Protein AF-C3ZVB3-F1 (afdb_monomer)

Organism: Branchiostoma floridae (NCBI:txid7739)

Foldseek 3Di:
DDDDAAEAEEEEEFAWPLCLVQVVCCVAPVDGDPDDDQDDAKDWDWDWDADPNGTHIYIYIRGRRDPVCPVVCVVSPPPHPYYHQTGHPVDPVRVVCSVVVVVD

Mean predicted aligned error: 5.75 Å

Nearest PDB structures (foldseek):
  6whe-assembly1_A  TM=9.505E-01  e=1.711E-11  Homo sapiens
  9ikq-assembly1_B  TM=9.478E-01  e=2.883E-11  Homo sapiens
  1z0j-assembly1_A  TM=9.689E-01  e=3.216E-10  Mus musculus
  1yvd-assembly1_A  TM=9.524E-01  e=2.823E-10  Mus musculus
  2y8e-assembly2_B  TM=9.323E-01  e=2.645E-10  Drosophila melanogaster

pLDDT: mean 85.28, std 11.67, range [47.22, 96.06]

InterPro domains:
  IPR001806 Small GTPase [PF00071] (9-104)
  IPR001806 Small GTPase [PS51421] (2-104)
  IPR005225 Small GTP-binding domain [TIGR00231] (7-90)
  IPR027417 P-loop containing nucleoside triphosphate hydrolase [G3DSA:3.40.50.300] (2-104)
  IPR027417 P-loop containing nucleoside triphosphate hydrolase [SSF52540] (5-103)
  IPR050227 Ras-related protein Rab [PTHR47977] (8-104)

Structure (mmCIF, N/CA/C/O backbone):
data_AF-C3ZVB3-F1
#
_entry.id   AF-C3ZVB3-F1
#
loop_
_atom_site.group_PDB
_atom_site.id
_atom_site.type_symbol
_atom_site.label_atom_id
_atom_site.label_alt_id
_atom_site.label_comp_id
_atom_site.label_asym_id
_atom_site.label_entity_id
_atom_site.label_seq_id
_atom_site.pdbx_PDB_ins_code
_atom_site.Cartn_x
_atom_site.Cartn_y
_atom_site.Cartn_z
_atom_site.occupancy
_atom_site.B_iso_or_equiv
_atom_site.auth_seq_id
_atom_site.auth_comp_id
_atom_site.auth_asym_id
_atom_site.auth_atom_id
_atom_site.pdbx_PDB_model_num
ATOM 1 N N . MET A 1 1 ? -19.032 9.215 25.962 1.00 47.22 1 MET A N 1
ATOM 2 C CA . MET A 1 1 ? -18.093 8.096 25.718 1.00 47.22 1 MET A CA 1
ATOM 3 C C . MET A 1 1 ? -17.582 8.217 24.293 1.00 47.22 1 MET A C 1
ATOM 5 O O . MET A 1 1 ? -18.402 8.420 23.409 1.00 47.22 1 MET A O 1
ATOM 9 N N . ALA A 1 2 ? -16.269 8.162 24.063 1.00 64.62 2 ALA A N 1
ATOM 10 C CA . ALA A 1 2 ? -15.737 8.126 22.701 1.00 64.62 2 ALA A CA 1
ATOM 11 C C . ALA A 1 2 ? -16.065 6.763 22.073 1.00 64.62 2 ALA A C 1
ATOM 13 O O . ALA A 1 2 ? -15.779 5.729 22.676 1.00 64.62 2 ALA A O 1
ATOM 14 N N . VAL A 1 3 ? -16.688 6.759 20.894 1.00 72.19 3 VAL A N 1
ATOM 15 C CA . VAL A 1 3 ? -16.945 5.526 20.139 1.00 72.19 3 VAL A CA 1
ATOM 16 C C . VAL A 1 3 ? -15.593 4.969 19.694 1.00 72.19 3 VAL A C 1
ATOM 18 O O . VAL A 1 3 ? -14.884 5.598 18.907 1.00 72.19 3 VAL A O 1
ATOM 21 N N . LYS A 1 4 ? -15.199 3.814 20.239 1.00 78.50 4 LYS A N 1
ATOM 22 C CA . LYS A 1 4 ? -13.967 3.127 19.844 1.00 78.50 4 LYS A CA 1
ATOM 23 C C . LYS A 1 4 ? -14.223 2.429 18.511 1.00 78.50 4 LYS A C 1
ATOM 25 O O . LYS A 1 4 ? -14.892 1.404 18.477 1.00 78.50 4 LYS A O 1
ATOM 30 N N . ARG A 1 5 ? -13.714 3.010 17.427 1.00 87.69 5 ARG A N 1
ATOM 31 C CA . ARG A 1 5 ? -13.766 2.411 16.088 1.00 87.69 5 ARG A CA 1
ATOM 32 C C . ARG A 1 5 ? -12.646 1.372 15.946 1.00 87.69 5 ARG A C 1
ATOM 34 O O . ARG A 1 5 ? -11.549 1.637 16.451 1.00 87.69 5 ARG A O 1
ATOM 41 N N . PRO A 1 6 ? -12.887 0.215 15.305 1.00 93.88 6 PRO A N 1
ATOM 42 C CA . PRO A 1 6 ? -11.817 -0.720 14.979 1.00 93.88 6 PRO A CA 1
ATOM 43 C C . PRO A 1 6 ? -10.808 -0.043 14.043 1.00 93.88 6 PRO A C 1
ATOM 45 O O . PRO A 1 6 ? -11.188 0.772 13.198 1.00 93.88 6 PRO A O 1
ATOM 48 N N . THR A 1 7 ? -9.528 -0.360 14.226 1.00 95.31 7 THR A N 1
ATOM 49 C CA . THR A 1 7 ? -8.423 0.200 13.443 1.00 95.31 7 THR A CA 1
ATOM 50 C C . THR A 1 7 ? -7.716 -0.927 12.716 1.00 95.31 7 THR A C 1
ATOM 52 O O . THR A 1 7 ? -7.350 -1.904 13.363 1.00 95.31 7 THR A O 1
ATOM 55 N N . PHE A 1 8 ? -7.493 -0.764 11.414 1.00 96.06 8 PHE A N 1
ATOM 56 C CA . PHE A 1 8 ? -6.743 -1.715 10.598 1.00 96.06 8 PHE A CA 1
ATOM 57 C C . PHE A 1 8 ? -5.576 -1.032 9.902 1.00 96.06 8 PHE A C 1
ATOM 59 O O . PHE A 1 8 ? -5.708 0.071 9.367 1.00 96.06 8 PHE A O 1
ATOM 66 N N . LYS A 1 9 ? -4.439 -1.718 9.881 1.00 94.62 9 LYS A N 1
ATOM 67 C CA . LYS A 1 9 ? -3.225 -1.324 9.184 1.00 94.62 9 LYS A CA 1
ATOM 68 C C . LYS A 1 9 ? -3.132 -2.017 7.828 1.00 94.62 9 LYS A C 1
ATOM 70 O O . LYS A 1 9 ? -2.988 -3.237 7.755 1.00 94.62 9 LYS A O 1
ATOM 75 N N . LEU A 1 10 ? -3.140 -1.213 6.769 1.00 94.06 10 LEU A N 1
ATOM 76 C CA . LEU A 1 10 ? -2.955 -1.623 5.383 1.00 94.06 10 LEU A CA 1
ATOM 77 C C . LEU A 1 10 ? -1.615 -1.112 4.851 1.00 94.06 10 LEU A C 1
ATOM 79 O O . LEU A 1 10 ? -1.326 0.081 4.924 1.00 94.06 10 LEU A O 1
ATOM 83 N N . VAL A 1 11 ? -0.818 -1.994 4.255 1.00 92.44 11 VAL A N 1
ATOM 84 C CA . VAL A 1 11 ? 0.433 -1.612 3.583 1.00 92.44 11 VAL A CA 1
ATOM 85 C C . VAL A 1 11 ? 0.315 -1.852 2.081 1.00 92.44 11 VAL A C 1
ATOM 87 O O . VAL A 1 11 ? -0.146 -2.910 1.654 1.00 92.44 11 VAL A O 1
ATOM 90 N N . LEU A 1 12 ? 0.730 -0.877 1.272 1.00 92.19 12 LEU A N 1
ATOM 91 C CA . LEU A 1 12 ? 0.769 -0.993 -0.186 1.00 92.19 12 LEU A CA 1
ATOM 92 C C . LEU A 1 12 ? 2.147 -1.486 -0.632 1.00 92.19 12 LEU A C 1
ATOM 94 O O . LEU A 1 12 ? 3.159 -0.884 -0.274 1.00 92.19 12 LEU A O 1
ATOM 98 N N . LEU A 1 13 ? 2.189 -2.545 -1.440 1.00 90.19 13 LEU A N 1
ATOM 99 C CA . LEU A 1 13 ? 3.411 -3.228 -1.882 1.00 90.19 13 LEU A CA 1
ATOM 100 C C . LEU A 1 13 ? 3.415 -3.438 -3.399 1.00 90.19 13 LEU A C 1
ATOM 102 O O . LEU A 1 13 ? 2.360 -3.534 -4.025 1.00 90.19 13 LEU A O 1
ATOM 106 N N . GLY A 1 14 ? 4.604 -3.506 -3.997 1.00 90.12 14 GLY A N 1
ATOM 107 C CA . GLY A 1 14 ? 4.794 -3.677 -5.441 1.00 90.12 14 GLY A CA 1
ATOM 108 C C . GLY A 1 14 ? 5.869 -2.753 -6.012 1.00 90.12 14 GLY A C 1
ATOM 109 O O . GLY A 1 14 ? 6.347 -1.838 -5.338 1.00 90.12 14 GLY A O 1
ATOM 110 N N . GLU A 1 15 ? 6.220 -2.956 -7.279 1.00 89.62 15 GLU A N 1
ATOM 111 C CA . GLU A 1 15 ? 7.309 -2.234 -7.955 1.00 89.62 15 GLU A CA 1
ATOM 112 C C . GLU A 1 15 ? 7.077 -0.715 -8.071 1.00 89.62 15 GLU A C 1
ATOM 114 O O . GLU A 1 15 ? 5.969 -0.198 -7.894 1.00 89.62 15 GLU A O 1
ATOM 119 N N . VAL A 1 16 ? 8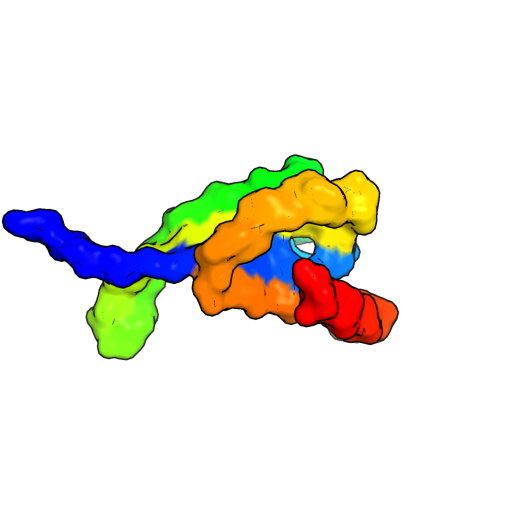.135 0.046 -8.355 1.00 88.44 16 VAL A N 1
ATOM 120 C CA . VAL A 1 16 ? 8.021 1.483 -8.667 1.0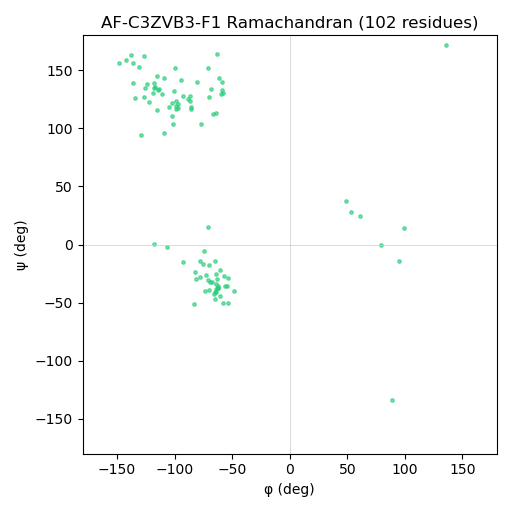0 88.44 16 VAL A CA 1
ATOM 121 C C . VAL A 1 16 ? 7.119 1.687 -9.885 1.00 88.44 16 VAL A C 1
ATOM 123 O O . VAL A 1 16 ? 7.198 0.943 -10.854 1.00 88.44 16 VAL A O 1
ATOM 126 N N . GLY A 1 17 ? 6.269 2.715 -9.853 1.00 89.06 17 GLY A N 1
ATOM 127 C CA . GLY A 1 17 ? 5.471 3.108 -11.021 1.00 89.06 17 GLY A CA 1
ATOM 128 C C . GLY A 1 17 ? 4.222 2.261 -11.281 1.00 89.06 17 GLY A C 1
ATOM 129 O O . GLY A 1 17 ? 3.460 2.583 -12.183 1.00 89.06 17 GLY A O 1
ATOM 130 N N . VAL A 1 18 ? 3.942 1.236 -10.467 1.00 92.62 18 VAL A N 1
ATOM 131 C CA . VAL A 1 18 ? 2.723 0.408 -10.607 1.00 92.62 18 VAL A CA 1
ATOM 132 C C . VAL A 1 18 ? 1.433 1.098 -10.140 1.00 92.62 18 VAL A C 1
ATOM 134 O O . VAL A 1 18 ? 0.358 0.530 -10.291 1.00 92.62 18 VAL A O 1
ATOM 137 N N . GLY A 1 19 ? 1.523 2.299 -9.553 1.00 92.38 19 GLY A N 1
ATOM 138 C CA . GLY A 1 19 ? 0.358 3.096 -9.139 1.00 92.38 19 GLY A CA 1
ATOM 139 C C . GLY A 1 19 ? -0.021 3.037 -7.652 1.00 92.38 19 GLY A C 1
ATOM 140 O O . GLY A 1 19 ? -1.108 3.483 -7.296 1.00 92.38 19 GLY A O 1
ATOM 141 N N . LYS A 1 20 ? 0.851 2.534 -6.763 1.00 93.25 20 LYS A N 1
ATOM 142 C CA . LYS A 1 20 ? 0.602 2.508 -5.301 1.00 93.25 20 LYS A CA 1
ATOM 143 C C . LYS A 1 20 ? 0.255 3.890 -4.737 1.00 93.25 20 LYS A C 1
ATOM 145 O O . LYS A 1 20 ? -0.794 4.055 -4.126 1.00 93.25 20 LYS A O 1
ATOM 150 N N . THR A 1 21 ? 1.071 4.894 -5.047 1.00 91.81 21 THR A N 1
ATOM 151 C CA . THR A 1 21 ? 0.866 6.284 -4.619 1.00 91.81 21 THR A CA 1
ATOM 152 C C . THR A 1 21 ? -0.428 6.870 -5.175 1.00 91.81 21 THR A C 1
ATOM 154 O O . THR A 1 21 ? -1.146 7.569 -4.468 1.00 91.81 21 THR A O 1
ATOM 157 N N . SER A 1 22 ? -0.789 6.540 -6.417 1.00 92.75 22 SER A N 1
ATOM 158 C CA . SER A 1 22 ? -2.057 6.974 -7.011 1.00 92.75 22 SER A CA 1
ATOM 159 C C . SER A 1 22 ? -3.263 6.376 -6.276 1.00 92.75 22 SER A C 1
ATOM 161 O O . SER A 1 22 ? -4.235 7.086 -6.024 1.00 92.75 22 SER A O 1
ATOM 163 N N . LEU A 1 23 ? -3.195 5.098 -5.882 1.00 93.00 23 LEU A N 1
ATOM 164 C CA . LEU A 1 23 ? -4.221 4.455 -5.050 1.00 93.00 23 LEU A CA 1
ATOM 165 C C . LEU A 1 23 ? -4.276 5.067 -3.647 1.00 93.00 23 LEU A C 1
ATOM 167 O O . LEU A 1 23 ? -5.363 5.338 -3.143 1.00 93.00 23 LEU A O 1
ATOM 171 N N . PHE A 1 24 ? -3.120 5.324 -3.035 1.00 93.12 24 PHE A N 1
ATOM 172 C CA . PHE A 1 24 ? -3.015 5.977 -1.733 1.00 93.12 24 PHE A CA 1
ATOM 173 C C . PHE A 1 24 ? -3.674 7.362 -1.734 1.00 93.12 24 PHE A C 1
ATOM 175 O O . PHE A 1 24 ? -4.522 7.639 -0.887 1.00 93.12 24 PHE A O 1
ATOM 182 N N . VAL A 1 25 ? -3.344 8.211 -2.713 1.00 91.56 25 VAL A N 1
ATOM 183 C CA . VAL A 1 25 ? -3.929 9.555 -2.851 1.00 91.56 25 VAL A CA 1
ATOM 184 C C . VAL A 1 25 ? -5.428 9.475 -3.131 1.00 91.56 25 VAL A C 1
ATOM 186 O O . VAL A 1 25 ? -6.194 10.215 -2.519 1.00 91.56 25 VAL A O 1
ATOM 189 N N . ARG A 1 26 ? -5.876 8.533 -3.972 1.00 92.25 26 ARG A N 1
ATOM 190 C CA . ARG A 1 26 ? -7.309 8.317 -4.213 1.00 92.25 26 ARG A CA 1
ATOM 191 C C . ARG A 1 26 ? -8.052 7.930 -2.933 1.00 92.25 26 ARG A C 1
ATOM 193 O O . ARG A 1 26 ? -9.121 8.467 -2.681 1.00 92.25 26 ARG A O 1
ATOM 200 N N . LEU A 1 27 ? -7.497 7.032 -2.120 1.00 88.69 27 LEU A N 1
ATOM 201 C CA . LEU A 1 27 ? -8.118 6.607 -0.858 1.00 88.69 27 LEU A CA 1
ATOM 202 C C . LEU A 1 27 ? -8.131 7.712 0.204 1.00 88.69 27 LEU A C 1
ATOM 204 O O . LEU A 1 27 ? -9.033 7.758 1.038 1.00 88.69 27 LEU A O 1
ATOM 208 N N . LYS A 1 28 ? -7.117 8.577 0.192 1.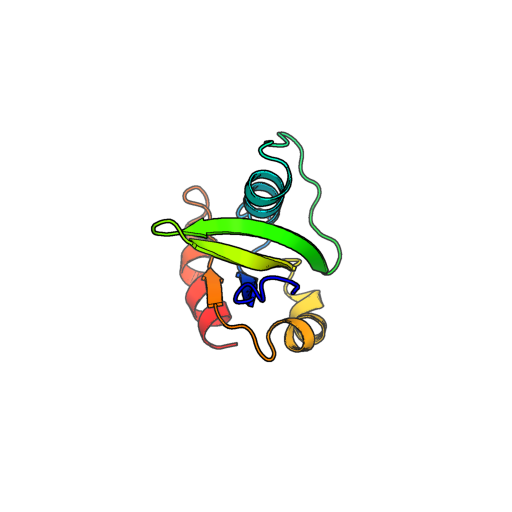00 87.50 28 LYS A N 1
ATOM 209 C CA . LYS A 1 28 ? -6.943 9.643 1.176 1.00 87.50 28 LYS A CA 1
ATOM 210 C C . LYS A 1 28 ? -7.764 10.892 0.842 1.00 87.50 28 LYS A C 1
ATOM 212 O O . LYS A 1 28 ? -8.470 11.401 1.704 1.00 87.50 28 LYS A O 1
ATOM 217 N N . ASP A 1 29 ? -7.642 11.377 -0.391 1.00 88.25 29 ASP A N 1
ATOM 218 C CA . ASP A 1 29 ? -8.077 12.716 -0.802 1.00 88.25 29 ASP A CA 1
ATOM 219 C C . ASP A 1 29 ? -9.180 12.681 -1.883 1.00 88.25 29 ASP A C 1
ATOM 221 O O . ASP A 1 29 ? -9.594 13.731 -2.361 1.00 88.25 29 ASP A O 1
ATOM 225 N N . ASP A 1 30 ? -9.628 11.493 -2.310 1.00 89.44 30 ASP A N 1
ATOM 226 C CA . ASP A 1 30 ? -10.550 11.281 -3.440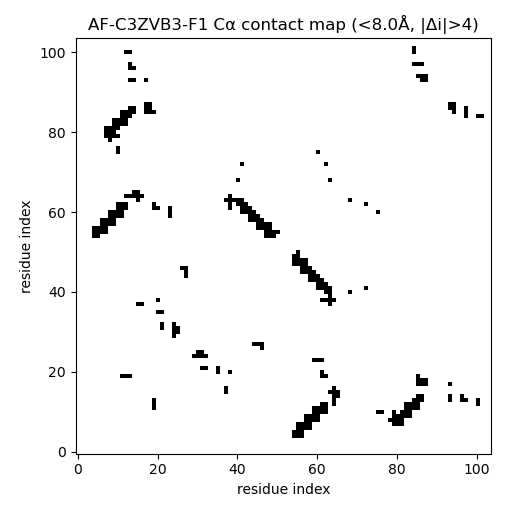 1.00 89.44 30 ASP A CA 1
ATOM 227 C C . ASP A 1 30 ? -10.145 12.025 -4.729 1.00 89.44 30 ASP A C 1
ATOM 229 O O . ASP A 1 30 ? -10.959 12.528 -5.507 1.00 89.44 30 ASP A O 1
ATOM 233 N N . THR A 1 31 ? -8.838 12.079 -4.981 1.00 89.88 31 THR A N 1
ATOM 234 C CA . THR A 1 31 ? -8.254 12.712 -6.167 1.00 89.88 31 THR A CA 1
ATOM 235 C C . THR A 1 31 ? -7.329 11.755 -6.906 1.00 89.88 31 THR A C 1
ATOM 237 O O . THR A 1 31 ? -6.909 10.720 -6.390 1.00 89.88 31 THR A O 1
ATOM 240 N N . PHE A 1 32 ? -7.038 12.079 -8.163 1.00 90.06 32 PHE A N 1
ATOM 241 C CA . PHE A 1 32 ? -6.032 11.387 -8.956 1.00 90.06 32 PHE A CA 1
ATOM 242 C C . PHE A 1 32 ? -5.064 12.424 -9.512 1.00 90.06 32 PHE A C 1
ATOM 244 O O . PHE A 1 32 ? -5.490 13.408 -10.113 1.00 90.06 32 PHE A O 1
ATOM 251 N N . LEU A 1 33 ? -3.775 12.206 -9.277 1.00 83.00 33 LEU A N 1
ATOM 252 C CA . LEU A 1 33 ? -2.709 13.061 -9.777 1.00 83.00 33 LEU A CA 1
ATOM 253 C C . LEU A 1 33 ? -2.165 12.433 -11.060 1.00 83.00 33 LEU A C 1
ATOM 255 O O . LEU A 1 33 ? -1.702 11.294 -11.020 1.00 83.00 33 LEU A O 1
ATOM 259 N N . GLU A 1 34 ? -2.233 13.163 -12.175 1.00 75.38 34 GLU A N 1
ATOM 260 C CA . GLU A 1 34 ? -1.690 12.702 -13.463 1.00 75.38 34 GLU A CA 1
ATOM 261 C C . GLU A 1 34 ? -0.165 12.534 -13.399 1.00 75.38 34 GLU A C 1
ATOM 263 O O . GLU A 1 34 ? 0.366 11.541 -13.890 1.00 75.38 34 GLU A O 1
ATOM 268 N N . ASP A 1 35 ? 0.520 13.444 -12.698 1.00 75.44 35 ASP A N 1
ATOM 269 C CA . ASP A 1 35 ? 1.962 13.396 -12.469 1.00 75.44 35 ASP A CA 1
ATOM 270 C C . ASP A 1 35 ? 2.282 13.068 -11.006 1.00 75.44 35 ASP A C 1
ATOM 272 O O . ASP A 1 35 ? 2.348 13.941 -10.135 1.00 75.44 35 ASP A O 1
ATOM 276 N N . THR A 1 36 ? 2.536 11.791 -10.723 1.00 73.06 36 THR A N 1
ATOM 277 C CA . THR A 1 36 ? 3.098 11.358 -9.436 1.00 73.06 36 THR A CA 1
ATOM 278 C C . THR A 1 36 ? 4.603 11.141 -9.558 1.00 73.06 36 THR A C 1
ATOM 280 O O . THR A 1 36 ? 5.058 10.328 -10.364 1.00 73.06 36 THR A O 1
ATOM 283 N N . LYS A 1 37 ? 5.394 11.823 -8.721 1.00 73.12 37 LYS A N 1
ATOM 284 C CA . LYS A 1 37 ? 6.820 11.500 -8.553 1.00 73.12 37 LYS A CA 1
ATOM 285 C C . LYS A 1 37 ? 6.961 10.178 -7.796 1.00 73.12 37 LYS A C 1
ATOM 287 O O . LYS A 1 37 ? 6.102 9.834 -6.992 1.00 73.12 37 LYS A O 1
ATOM 292 N N . ALA A 1 38 ? 8.052 9.450 -8.034 1.00 74.56 38 ALA A N 1
ATOM 293 C CA . ALA A 1 38 ? 8.344 8.235 -7.279 1.00 74.56 38 ALA A CA 1
ATOM 294 C C . ALA A 1 38 ? 8.430 8.540 -5.773 1.00 74.56 38 ALA A C 1
ATOM 296 O O . ALA A 1 38 ? 9.149 9.465 -5.384 1.00 74.56 38 ALA A O 1
ATOM 297 N N . SER A 1 39 ? 7.730 7.759 -4.943 1.00 67.25 39 SER A N 1
ATOM 298 C CA . SER A 1 39 ? 7.788 7.905 -3.485 1.00 67.25 39 SER A CA 1
ATOM 299 C C . SER A 1 39 ? 9.216 7.709 -2.987 1.00 67.25 39 SER A C 1
ATOM 301 O O . SER A 1 39 ? 9.884 6.727 -3.325 1.00 67.25 39 SER A O 1
ATOM 303 N N . ILE A 1 40 ? 9.684 8.652 -2.172 1.00 71.06 40 ILE A N 1
ATOM 304 C CA . ILE A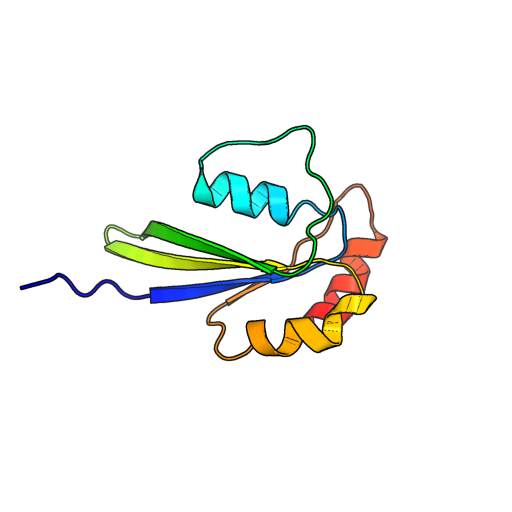 1 40 ? 10.963 8.563 -1.470 1.00 71.06 40 ILE A CA 1
ATOM 305 C C . ILE A 1 40 ? 10.642 8.166 -0.029 1.00 71.06 40 ILE A C 1
ATOM 307 O O . ILE A 1 40 ? 10.191 8.993 0.755 1.00 71.06 40 ILE A O 1
ATOM 311 N N . GLY A 1 41 ? 10.876 6.901 0.323 1.00 74.50 41 GLY A N 1
ATOM 312 C CA . GLY A 1 41 ? 10.577 6.384 1.661 1.00 74.50 41 GLY A CA 1
ATOM 313 C C . GLY A 1 41 ? 9.154 5.839 1.797 1.00 74.50 41 GLY A C 1
ATOM 314 O O . GLY A 1 41 ? 8.728 5.034 0.970 1.00 74.50 41 GLY A O 1
ATOM 315 N N . VAL A 1 42 ? 8.461 6.205 2.879 1.00 82.50 42 VAL A N 1
ATOM 316 C CA . VAL A 1 42 ? 7.126 5.688 3.218 1.00 82.50 42 VAL A CA 1
ATOM 317 C C . VAL A 1 42 ? 6.216 6.840 3.623 1.00 82.50 42 VAL A C 1
ATOM 319 O O . VAL A 1 42 ? 6.551 7.586 4.544 1.00 82.50 42 VAL A O 1
ATOM 322 N N . ASP A 1 43 ? 5.061 6.940 2.970 1.00 88.31 43 ASP A N 1
ATOM 323 C CA . ASP A 1 43 ? 4.000 7.883 3.314 1.00 88.31 43 ASP A CA 1
ATOM 324 C C . ASP A 1 43 ? 2.900 7.188 4.120 1.00 88.31 43 ASP A C 1
ATOM 326 O O . ASP A 1 43 ? 2.680 5.980 4.012 1.00 88.31 43 ASP A O 1
ATOM 330 N N . PHE A 1 44 ? 2.210 7.960 4.957 1.00 90.62 44 PHE A N 1
ATOM 331 C CA . PHE A 1 44 ? 1.197 7.455 5.878 1.00 90.62 44 PHE A CA 1
ATOM 332 C C . PHE A 1 44 ? -0.044 8.344 5.887 1.00 90.62 44 PHE A C 1
ATOM 334 O O . PHE A 1 44 ? 0.059 9.573 5.909 1.00 90.62 44 PHE A O 1
ATOM 341 N N . CYS A 1 45 ? -1.224 7.726 5.927 1.00 92.62 45 CYS A N 1
ATOM 342 C CA . CYS A 1 45 ? -2.467 8.423 6.229 1.00 92.62 45 CYS A CA 1
ATOM 343 C C . CYS A 1 45 ? -3.406 7.575 7.088 1.00 92.62 45 CYS A C 1
ATOM 345 O O . CYS A 1 45 ? -3.332 6.346 7.115 1.00 92.62 45 CYS A O 1
ATOM 347 N N . GLU A 1 46 ? -4.326 8.254 7.769 1.00 94.25 46 GLU A N 1
ATOM 348 C CA . GLU A 1 46 ? -5.483 7.626 8.395 1.00 94.25 46 GLU A CA 1
ATOM 349 C C . GLU A 1 46 ? -6.747 8.169 7.753 1.00 94.25 46 GLU A C 1
ATOM 351 O O . GLU A 1 46 ? -6.895 9.379 7.573 1.00 94.25 46 GLU A O 1
ATOM 356 N N . THR A 1 47 ? -7.677 7.276 7.451 1.00 91.94 47 THR A N 1
ATOM 357 C CA . THR A 1 47 ? -8.988 7.632 6.925 1.00 91.94 47 THR A CA 1
ATOM 358 C C . THR A 1 47 ? -10.074 6.815 7.616 1.00 91.94 47 THR A C 1
ATOM 360 O O . THR A 1 47 ? -9.816 5.753 8.189 1.00 91.94 47 THR A O 1
ATOM 363 N N . LEU A 1 48 ? -11.294 7.340 7.618 1.00 92.88 48 LEU A N 1
ATOM 364 C CA . LEU A 1 48 ? -12.467 6.639 8.124 1.00 92.88 48 LEU A CA 1
ATOM 365 C C . LEU A 1 48 ? -13.255 6.117 6.932 1.00 92.88 48 LEU A C 1
ATOM 367 O O . LEU A 1 48 ? -13.690 6.891 6.084 1.00 92.88 48 LEU A O 1
ATOM 371 N N . VAL A 1 49 ? -13.451 4.806 6.890 1.00 92.06 49 VAL A N 1
ATOM 372 C CA . VAL A 1 49 ? -14.222 4.135 5.843 1.00 92.06 49 VAL A CA 1
ATOM 373 C C . VAL A 1 49 ? -15.457 3.495 6.454 1.00 92.06 49 VAL A C 1
ATOM 375 O O . VAL A 1 49 ? -15.424 3.019 7.588 1.00 92.06 49 VAL A O 1
ATOM 378 N N . LYS A 1 50 ? -16.561 3.491 5.706 1.00 93.56 50 LYS A N 1
ATOM 379 C CA . LYS A 1 50 ? -17.796 2.828 6.122 1.00 93.56 50 LYS A CA 1
ATOM 380 C C . LYS A 1 50 ? -17.886 1.463 5.450 1.00 93.56 50 LYS A C 1
ATOM 382 O O . LYS A 1 50 ? -17.983 1.393 4.228 1.00 93.56 50 LYS A O 1
ATOM 387 N N . VAL A 1 51 ? -17.873 0.397 6.241 1.00 91.38 51 VAL A N 1
ATOM 388 C CA . VAL A 1 51 ? -17.964 -0.994 5.777 1.00 91.38 51 VAL A CA 1
ATOM 389 C C . VAL A 1 51 ? -19.170 -1.624 6.457 1.00 91.38 51 VAL A C 1
ATOM 391 O O . VAL A 1 51 ? -19.279 -1.575 7.674 1.00 91.38 51 VAL A O 1
ATOM 394 N N . GLU A 1 52 ? -20.123 -2.131 5.673 1.00 93.12 52 GLU A N 1
ATOM 395 C CA . GLU A 1 52 ? -21.339 -2.796 6.188 1.00 93.12 52 GLU A CA 1
ATOM 396 C C . GLU A 1 52 ? -22.146 -1.971 7.212 1.00 93.12 52 GLU A C 1
ATOM 398 O O . GLU A 1 52 ? -22.864 -2.500 8.053 1.00 93.12 52 GLU A O 1
ATOM 403 N N . GLY A 1 53 ? -22.067 -0.641 7.125 1.00 92.00 53 GLY A N 1
ATOM 404 C CA . GLY A 1 53 ? -22.755 0.259 8.053 1.00 92.00 53 GLY A CA 1
ATOM 405 C C . GLY A 1 53 ? -21.904 0.730 9.233 1.00 92.00 53 GLY A C 1
ATOM 406 O O . GLY A 1 53 ? -22.264 1.739 9.841 1.00 92.00 53 GLY A O 1
ATOM 407 N N . GLU A 1 54 ? -20.762 0.094 9.495 1.00 92.81 54 GLU A N 1
ATOM 408 C CA . GLU A 1 54 ? -19.835 0.444 10.572 1.00 92.81 54 GLU A CA 1
ATOM 409 C C . GLU A 1 54 ? -18.714 1.370 10.090 1.00 92.81 54 GLU A C 1
ATOM 411 O O . GLU A 1 54 ? -18.189 1.225 8.986 1.00 92.81 54 GLU A O 1
ATOM 416 N N . GLU A 1 55 ? -18.333 2.341 10.922 1.00 94.31 55 GLU A N 1
ATOM 417 C CA . GLU A 1 55 ? -17.166 3.185 10.661 1.00 94.31 55 GLU A CA 1
ATOM 418 C C . GLU A 1 55 ? -15.894 2.536 11.199 1.00 94.31 55 GLU A C 1
ATOM 420 O O . GLU A 1 55 ? -15.744 2.301 12.401 1.00 94.31 55 GLU A O 1
ATOM 425 N N . VAL A 1 56 ? -14.935 2.347 10.305 1.00 94.94 56 VAL A N 1
ATOM 426 C CA . VAL A 1 56 ? -13.650 1.712 10.566 1.00 94.94 56 VAL A CA 1
ATOM 427 C C . VAL A 1 56 ? -12.536 2.722 10.310 1.00 94.94 56 VAL A C 1
ATOM 429 O O . VAL A 1 56 ? -12.589 3.485 9.345 1.00 94.94 56 VAL A O 1
ATOM 432 N N . ARG A 1 57 ? -11.510 2.742 11.166 1.00 95.19 57 ARG A N 1
ATOM 433 C CA . ARG A 1 57 ? -10.285 3.506 10.913 1.00 95.19 57 ARG A CA 1
ATOM 434 C C . ARG A 1 57 ? -9.333 2.655 10.082 1.00 95.19 57 ARG A C 1
ATOM 436 O O . ARG A 1 57 ? -8.884 1.606 10.533 1.00 95.19 57 ARG A O 1
ATOM 443 N N . LEU A 1 58 ? -9.006 3.127 8.890 1.00 95.00 58 LEU A N 1
ATOM 444 C CA . LEU A 1 58 ? -8.001 2.518 8.035 1.00 95.00 58 LEU A CA 1
ATOM 445 C C . LEU A 1 58 ? -6.733 3.371 8.080 1.00 95.00 58 LEU A C 1
ATOM 447 O O . LEU A 1 58 ? -6.741 4.543 7.710 1.00 95.00 58 LEU A O 1
ATOM 451 N N . CYS A 1 59 ? -5.653 2.770 8.552 1.00 94.69 59 CYS A N 1
ATOM 452 C CA . CYS A 1 59 ? -4.317 3.339 8.573 1.00 94.69 59 CYS A CA 1
ATOM 453 C C . CYS A 1 59 ? -3.563 2.762 7.364 1.00 94.69 59 CYS A C 1
ATOM 455 O O . CYS A 1 59 ? -3.426 1.543 7.261 1.00 94.69 59 CYS A O 1
ATOM 457 N N . ILE A 1 60 ? -3.118 3.603 6.432 1.00 94.19 60 ILE A N 1
ATOM 458 C CA . ILE A 1 60 ? -2.547 3.179 5.146 1.00 94.19 60 ILE A CA 1
ATOM 459 C C . ILE A 1 60 ? -1.093 3.636 5.058 1.00 94.19 60 ILE A C 1
ATOM 461 O O . ILE A 1 60 ? -0.790 4.793 5.348 1.00 94.19 60 ILE A O 1
ATOM 465 N N . TRP A 1 61 ? -0.211 2.740 4.621 1.00 92.44 61 TRP A N 1
ATOM 466 C CA . TRP A 1 61 ? 1.196 3.024 4.344 1.00 92.44 61 TRP A CA 1
ATOM 467 C C . TRP A 1 61 ? 1.490 2.845 2.849 1.00 92.44 61 TRP A C 1
ATOM 469 O O . TRP A 1 61 ? 1.404 1.725 2.340 1.00 92.44 61 TRP A O 1
ATOM 479 N N . ASP A 1 62 ? 1.856 3.927 2.154 1.00 90.19 62 ASP A N 1
ATOM 480 C CA . ASP A 1 62 ? 2.416 3.873 0.796 1.00 90.19 62 ASP A CA 1
ATOM 481 C C . ASP A 1 62 ? 3.926 3.670 0.880 1.00 90.19 62 ASP A C 1
ATOM 483 O O . ASP A 1 62 ? 4.619 4.405 1.581 1.00 90.19 62 ASP A O 1
ATOM 487 N N . THR A 1 63 ? 4.447 2.666 0.180 1.00 84.69 63 THR A N 1
ATOM 488 C CA . THR A 1 63 ? 5.870 2.318 0.230 1.00 84.69 63 THR A CA 1
ATOM 489 C C . THR A 1 63 ? 6.575 2.683 -1.070 1.00 84.69 63 THR A C 1
ATOM 491 O O . THR 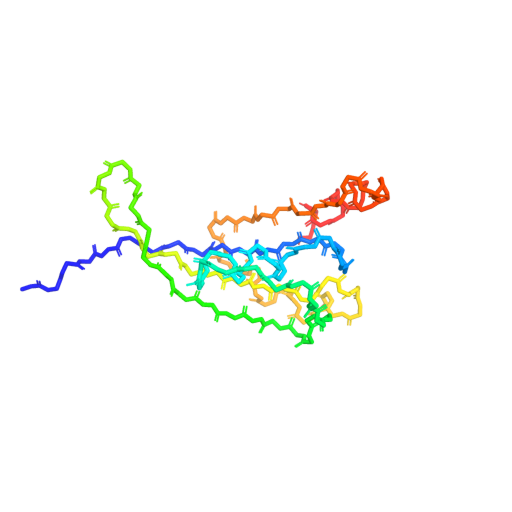A 1 63 ? 6.044 2.516 -2.173 1.00 84.69 63 THR A O 1
ATOM 494 N N . ALA A 1 64 ? 7.826 3.131 -0.968 1.00 78.00 64 ALA A N 1
ATOM 495 C CA . ALA A 1 64 ? 8.703 3.221 -2.123 1.00 78.00 64 ALA A CA 1
ATOM 496 C C . ALA A 1 64 ? 8.955 1.813 -2.679 1.00 78.00 64 ALA A C 1
ATOM 498 O O . ALA A 1 64 ? 9.637 0.997 -2.065 1.00 78.00 64 ALA A O 1
ATOM 499 N N . GLY A 1 65 ? 8.452 1.546 -3.885 1.00 63.72 65 GLY A N 1
ATOM 500 C CA . GLY A 1 65 ? 8.644 0.268 -4.586 1.00 63.72 65 GLY A CA 1
ATOM 501 C C . GLY A 1 65 ? 10.069 0.027 -5.097 1.00 63.72 65 GLY A C 1
ATOM 502 O O . GLY A 1 65 ? 10.252 -0.793 -5.986 1.00 63.72 65 GLY A O 1
ATOM 503 N N . VAL A 1 66 ? 11.061 0.790 -4.622 1.00 63.28 66 VAL A N 1
ATOM 504 C CA . VAL A 1 66 ? 12.455 0.690 -5.066 1.00 63.28 66 VAL A CA 1
ATOM 505 C C . VAL A 1 66 ? 13.161 -0.347 -4.199 1.00 63.28 66 VAL A C 1
ATOM 507 O O . VAL A 1 66 ? 13.243 -0.196 -2.980 1.00 63.28 66 VAL A O 1
ATOM 510 N N . GLU A 1 67 ? 13.765 -1.351 -4.833 1.00 56.56 67 GLU A N 1
ATOM 511 C CA . GLU A 1 67 ? 14.461 -2.457 -4.158 1.00 56.56 67 GLU A CA 1
ATOM 512 C C . GLU A 1 67 ? 15.535 -1.997 -3.157 1.00 56.56 67 GLU A C 1
ATOM 514 O O . GLU A 1 67 ? 15.774 -2.643 -2.139 1.00 56.56 67 GLU A O 1
ATOM 519 N N . ARG A 1 68 ? 16.141 -0.828 -3.401 1.00 54.78 68 ARG A N 1
ATOM 520 C CA . ARG A 1 68 ? 17.173 -0.214 -2.551 1.00 54.78 68 ARG A CA 1
ATOM 521 C C . ARG A 1 68 ? 16.674 0.192 -1.156 1.00 54.78 68 ARG A C 1
ATOM 523 O O . ARG A 1 68 ? 17.499 0.447 -0.284 1.00 54.78 68 ARG A O 1
ATOM 530 N N . PHE A 1 69 ? 15.357 0.241 -0.944 1.00 57.00 69 PHE A N 1
ATOM 531 C CA . PHE A 1 69 ? 14.741 0.562 0.344 1.00 57.00 69 PHE A CA 1
ATOM 532 C C . PHE A 1 69 ? 14.118 -0.642 1.060 1.00 57.00 69 PHE A C 1
ATOM 534 O O . PHE A 1 69 ? 13.709 -0.466 2.203 1.00 57.00 69 PHE A O 1
ATOM 541 N N . ARG A 1 70 ? 14.124 -1.857 0.478 1.00 58.75 70 ARG A N 1
ATOM 542 C CA . ARG A 1 70 ? 13.508 -3.068 1.072 1.00 58.75 70 ARG A CA 1
ATOM 543 C C . ARG A 1 70 ? 13.900 -3.301 2.539 1.00 58.75 70 ARG A C 1
ATOM 545 O O . ARG A 1 70 ? 13.042 -3.585 3.368 1.00 58.75 70 ARG A O 1
ATOM 552 N N . THR A 1 71 ? 15.164 -3.073 2.905 1.00 57.06 71 THR A N 1
ATOM 553 C CA . THR A 1 71 ? 15.641 -3.208 4.296 1.00 57.06 71 THR A CA 1
ATOM 554 C C . THR A 1 71 ? 15.049 -2.162 5.249 1.00 57.06 71 THR A C 1
ATOM 556 O O . THR A 1 71 ? 14.840 -2.455 6.422 1.00 57.06 71 THR A O 1
ATOM 559 N N . MET A 1 72 ? 14.760 -0.947 4.765 1.00 58.69 72 MET A N 1
ATOM 560 C CA . MET A 1 72 ? 14.057 0.081 5.546 1.00 58.69 72 MET A CA 1
ATOM 561 C C . MET A 1 72 ? 12.547 -0.191 5.615 1.00 58.69 72 MET A C 1
ATOM 563 O O . MET A 1 72 ? 11.910 0.167 6.605 1.00 58.69 72 MET A O 1
ATOM 567 N N . THR A 1 73 ? 11.975 -0.863 4.611 1.00 63.16 73 THR A N 1
ATOM 568 C CA . THR A 1 73 ? 10.534 -1.142 4.532 1.00 63.16 73 THR A CA 1
ATOM 569 C C . THR A 1 73 ? 10.064 -2.215 5.529 1.00 63.16 73 THR A C 1
ATOM 571 O O . THR A 1 73 ? 8.929 -2.144 5.999 1.00 63.16 73 THR A O 1
ATOM 574 N N . GLN A 1 74 ? 10.936 -3.141 5.957 1.00 67.81 74 GLN A N 1
ATOM 575 C CA . GLN A 1 74 ? 10.586 -4.223 6.901 1.00 67.81 74 GLN A CA 1
ATOM 576 C C . GLN A 1 74 ? 9.947 -3.735 8.214 1.00 67.81 74 GLN A C 1
ATOM 578 O O . GLN A 1 74 ? 9.034 -4.372 8.745 1.00 67.81 74 GLN A O 1
ATOM 583 N N . GLY A 1 75 ? 10.377 -2.580 8.735 1.00 73.25 75 GLY A N 1
ATOM 584 C CA . GLY A 1 75 ? 9.784 -1.992 9.942 1.00 73.25 75 GLY A CA 1
ATOM 585 C C . GLY A 1 75 ? 8.311 -1.601 9.763 1.00 73.25 75 GLY A C 1
ATOM 586 O O . GLY A 1 75 ? 7.526 -1.679 10.709 1.00 73.25 75 GLY A O 1
ATOM 587 N N . TYR A 1 76 ? 7.917 -1.240 8.541 1.00 76.12 76 TYR A N 1
ATOM 588 C CA . TYR A 1 76 ? 6.558 -0.819 8.211 1.00 76.12 76 TYR A CA 1
ATOM 589 C C . TYR A 1 76 ? 5.618 -2.001 7.977 1.00 76.12 76 TYR A C 1
ATOM 591 O O . TYR A 1 76 ? 4.421 -1.859 8.218 1.00 76.12 76 TYR A O 1
ATOM 599 N N . TYR A 1 77 ? 6.133 -3.177 7.609 1.00 80.25 77 TYR A N 1
ATOM 600 C CA . TYR A 1 77 ? 5.331 -4.399 7.448 1.00 80.25 77 TYR A CA 1
ATOM 601 C C . TYR A 1 77 ? 4.849 -4.966 8.781 1.00 80.25 77 TYR A C 1
ATOM 603 O O . TYR A 1 77 ? 3.786 -5.579 8.870 1.00 80.25 77 TYR A O 1
ATOM 611 N N . ARG A 1 78 ? 5.626 -4.755 9.848 1.00 83.19 78 ARG A N 1
ATOM 612 C CA . ARG A 1 78 ? 5.346 -5.354 11.151 1.00 83.19 78 ARG A CA 1
ATOM 613 C C . ARG A 1 78 ? 3.963 -4.939 11.660 1.00 83.19 78 ARG A C 1
ATOM 615 O O . ARG A 1 78 ? 3.626 -3.751 11.668 1.00 83.19 78 ARG A O 1
ATOM 622 N N . HIS A 1 79 ? 3.195 -5.923 12.126 1.00 88.00 79 HIS A N 1
ATOM 623 C CA . HIS A 1 79 ? 1.829 -5.743 12.631 1.00 88.00 79 HIS A CA 1
ATOM 624 C C . HIS A 1 79 ? 0.841 -5.189 11.594 1.00 88.00 79 HIS A C 1
ATOM 626 O O . HIS A 1 79 ? -0.135 -4.554 11.977 1.00 88.00 79 HIS A O 1
ATOM 632 N N . ALA A 1 80 ? 1.100 -5.375 10.295 1.00 92.19 80 ALA A N 1
ATOM 633 C CA . ALA A 1 80 ? 0.081 -5.107 9.293 1.00 92.19 80 ALA A CA 1
ATOM 634 C C . ALA A 1 80 ? -1.056 -6.127 9.390 1.00 92.19 80 ALA A C 1
ATOM 636 O O . ALA A 1 80 ? -0.804 -7.327 9.484 1.00 92.19 80 ALA A O 1
ATOM 637 N N . ASP A 1 81 ? -2.293 -5.633 9.357 1.00 95.56 81 ASP A N 1
ATOM 638 C CA . ASP A 1 81 ? -3.491 -6.473 9.314 1.00 95.56 81 ASP A CA 1
ATOM 639 C C . ASP A 1 81 ? -3.763 -6.955 7.883 1.00 95.56 81 ASP A C 1
ATOM 641 O O . ASP A 1 81 ? -4.307 -8.038 7.678 1.00 95.56 81 ASP A O 1
ATOM 645 N N . ALA A 1 82 ? -3.363 -6.159 6.884 1.00 93.94 82 ALA A N 1
ATOM 646 C CA . ALA A 1 82 ? -3.484 -6.490 5.471 1.00 93.94 82 ALA A CA 1
ATOM 647 C C . ALA A 1 82 ? -2.356 -5.878 4.624 1.00 93.94 82 ALA A C 1
ATOM 649 O O . ALA A 1 82 ? -1.783 -4.836 4.954 1.00 93.94 82 ALA A O 1
ATOM 650 N N . ALA A 1 83 ? -2.094 -6.504 3.475 1.00 92.31 83 ALA A N 1
ATOM 651 C CA . ALA A 1 83 ? -1.209 -5.988 2.437 1.00 92.31 83 ALA A CA 1
ATOM 652 C C . ALA A 1 83 ? -1.942 -5.940 1.089 1.00 92.31 83 ALA A C 1
ATOM 654 O O . ALA A 1 83 ? -2.596 -6.909 0.700 1.00 92.31 83 ALA A O 1
ATOM 655 N N . LEU A 1 84 ? -1.812 -4.826 0.364 1.00 93.50 84 LEU A N 1
ATOM 656 C CA . LEU A 1 84 ? -2.292 -4.689 -1.010 1.00 93.50 84 LEU A CA 1
ATOM 657 C C . LEU A 1 84 ? -1.110 -4.811 -1.973 1.00 93.50 84 LEU A C 1
ATOM 659 O O . LEU A 1 84 ? -0.264 -3.920 -2.044 1.00 93.50 84 LEU A O 1
ATOM 663 N N . LEU A 1 85 ? -1.070 -5.912 -2.719 1.00 93.12 85 LEU A N 1
ATOM 664 C CA . LEU A 1 85 ? -0.073 -6.169 -3.757 1.00 93.12 85 LEU A CA 1
ATOM 665 C C . LEU A 1 85 ? -0.528 -5.534 -5.078 1.00 93.12 85 LEU A C 1
ATOM 667 O O . LEU A 1 85 ? -1.551 -5.924 -5.639 1.00 93.12 85 LEU A O 1
ATOM 671 N N . V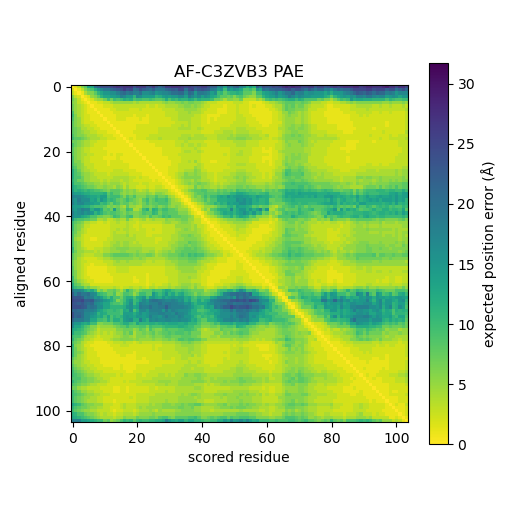AL A 1 86 ? 0.230 -4.559 -5.575 1.00 94.25 86 VAL A N 1
ATOM 672 C CA . VAL A 1 86 ? -0.128 -3.745 -6.743 1.00 94.25 86 VAL A CA 1
ATOM 673 C C . VAL A 1 86 ? 0.842 -4.010 -7.890 1.00 94.25 86 VAL A C 1
ATOM 675 O O . VAL A 1 86 ? 2.059 -3.996 -7.712 1.00 94.25 86 VAL A O 1
ATOM 678 N N . TYR A 1 87 ? 0.298 -4.213 -9.087 1.00 95.19 87 TYR A N 1
ATOM 679 C CA . TYR A 1 87 ? 1.055 -4.384 -10.324 1.00 95.19 87 TYR A CA 1
ATOM 680 C C . TYR A 1 87 ? 0.391 -3.602 -11.464 1.00 95.19 87 TYR A C 1
ATOM 682 O O . TYR A 1 87 ? -0.779 -3.228 -11.370 1.00 95.19 87 TYR A O 1
ATOM 690 N N . SER A 1 88 ? 1.132 -3.365 -12.545 1.00 95.06 88 SER A N 1
ATOM 691 C CA . SER A 1 88 ? 0.628 -2.677 -13.735 1.00 95.06 88 SER A CA 1
ATOM 692 C C . SER A 1 88 ? 0.277 -3.672 -14.838 1.00 95.06 88 SER A C 1
ATOM 694 O O . SER A 1 88 ? 1.090 -4.518 -15.201 1.00 95.06 88 SER A O 1
ATOM 696 N N . LEU A 1 89 ? -0.906 -3.528 -15.444 1.00 96.06 89 LEU A N 1
ATOM 697 C CA . LEU A 1 89 ? -1.290 -4.301 -16.634 1.00 96.06 89 LEU A CA 1
ATOM 698 C C . LEU A 1 89 ? -0.401 -3.992 -17.850 1.00 96.06 89 LEU A C 1
ATOM 700 O O . LEU A 1 89 ? -0.250 -4.838 -18.727 1.00 96.06 89 LEU A O 1
ATOM 704 N N . ALA A 1 90 ? 0.198 -2.798 -17.894 1.00 95.12 90 ALA A N 1
ATOM 705 C CA . ALA A 1 90 ? 1.137 -2.408 -18.943 1.00 95.12 90 ALA A CA 1
ATOM 706 C C . ALA A 1 90 ? 2.538 -3.018 -18.746 1.00 95.12 90 ALA A C 1
ATOM 708 O O . ALA A 1 90 ? 3.336 -3.019 -19.680 1.00 95.12 90 ALA A O 1
ATOM 709 N N . ASP A 1 91 ? 2.833 -3.561 -17.559 1.00 93.56 91 ASP A N 1
ATOM 710 C CA . ASP A 1 91 ? 4.105 -4.208 -17.248 1.00 93.56 91 ASP A CA 1
ATOM 711 C C . ASP A 1 91 ? 3.895 -5.599 -16.634 1.00 93.56 91 ASP A C 1
ATOM 713 O O . ASP A 1 91 ? 3.780 -5.781 -15.420 1.00 93.56 91 ASP A O 1
ATOM 717 N N . SER A 1 92 ? 3.928 -6.623 -17.488 1.00 94.38 92 SER A N 1
ATOM 718 C CA . SER A 1 92 ? 3.812 -8.019 -17.052 1.00 94.38 92 SER A CA 1
ATOM 719 C C . SER A 1 92 ? 4.918 -8.475 -16.085 1.00 94.38 92 SER A C 1
ATOM 721 O O . SER A 1 92 ? 4.728 -9.470 -15.380 1.00 94.38 92 SER A O 1
ATOM 723 N N . ALA A 1 93 ? 6.079 -7.805 -16.049 1.00 93.38 93 ALA A N 1
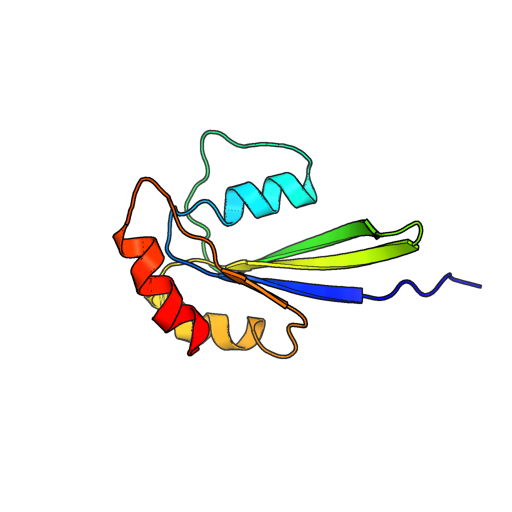ATOM 724 C CA . ALA A 1 93 ? 7.145 -8.143 -15.110 1.00 93.38 93 ALA A CA 1
ATOM 725 C C . ALA A 1 93 ? 6.749 -7.783 -13.675 1.00 93.38 93 ALA A C 1
ATOM 727 O O . ALA A 1 93 ? 6.965 -8.601 -12.778 1.00 93.38 93 ALA A O 1
ATOM 728 N N . SER A 1 94 ? 6.076 -6.644 -13.478 1.00 93.81 94 SER A N 1
ATOM 729 C CA . SER A 1 94 ? 5.565 -6.225 -12.168 1.00 93.81 94 SER A CA 1
ATOM 730 C C . SER A 1 94 ? 4.640 -7.267 -11.521 1.00 93.81 94 SER A C 1
ATOM 732 O O . SER A 1 94 ? 4.734 -7.504 -10.319 1.00 93.81 94 SER A O 1
ATOM 734 N N . LEU A 1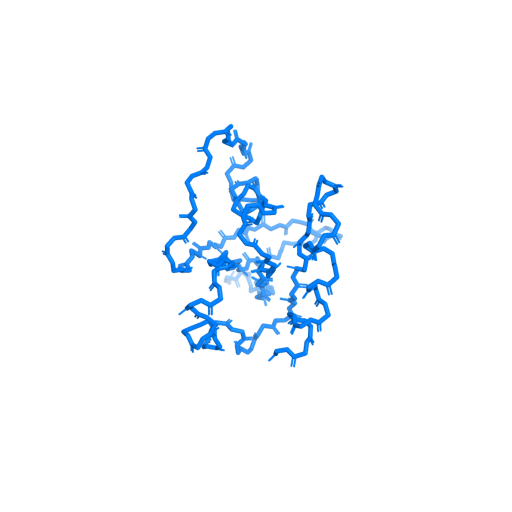 95 ? 3.824 -7.978 -12.314 1.00 94.88 95 LEU A N 1
ATOM 735 C CA . LEU A 1 95 ? 2.987 -9.081 -11.824 1.00 94.88 95 LEU A CA 1
ATOM 736 C C . LEU A 1 95 ? 3.828 -10.257 -11.316 1.00 94.88 95 LEU A C 1
ATOM 738 O O . LEU A 1 95 ? 3.573 -10.790 -10.238 1.00 94.88 95 LEU A O 1
ATOM 742 N N . ARG A 1 96 ? 4.841 -10.675 -12.085 1.00 92.81 96 ARG A N 1
ATOM 743 C CA . ARG A 1 96 ? 5.704 -11.811 -11.711 1.00 92.81 96 ARG A CA 1
ATOM 744 C C . ARG A 1 96 ? 6.456 -11.531 -10.409 1.00 92.81 96 ARG A C 1
ATOM 746 O O . ARG A 1 96 ? 6.596 -12.429 -9.575 1.00 92.81 96 ARG A O 1
ATOM 753 N N . LEU A 1 97 ? 6.874 -10.281 -10.220 1.00 90.12 97 LEU A N 1
ATOM 754 C CA . LEU A 1 97 ? 7.572 -9.814 -9.025 1.00 90.12 97 LEU A CA 1
ATOM 755 C C . LEU A 1 97 ? 6.675 -9.766 -7.778 1.00 90.12 97 LEU A C 1
ATOM 757 O O . LEU A 1 97 ? 7.198 -9.810 -6.670 1.00 90.12 97 LEU A O 1
ATOM 761 N N . LEU A 1 98 ? 5.340 -9.789 -7.889 1.00 90.06 98 LEU A N 1
ATOM 762 C CA . LEU A 1 98 ? 4.476 -9.881 -6.699 1.00 90.06 98 LEU A CA 1
ATOM 763 C C . LEU A 1 98 ? 4.770 -11.118 -5.840 1.00 90.06 98 LEU A C 1
ATOM 765 O O . LEU A 1 98 ? 4.597 -11.075 -4.625 1.00 90.06 98 LEU A O 1
ATOM 769 N N . THR A 1 99 ? 5.280 -12.198 -6.440 1.00 88.12 99 THR A N 1
ATOM 770 C CA . THR A 1 99 ? 5.675 -13.402 -5.694 1.00 88.12 99 THR A CA 1
ATOM 771 C C . THR A 1 99 ? 6.828 -13.136 -4.726 1.00 88.12 99 THR A C 1
ATOM 773 O O . THR A 1 99 ? 6.867 -13.748 -3.662 1.00 88.12 99 THR A O 1
ATOM 776 N N . SER A 1 100 ? 7.775 -12.249 -5.063 1.00 85.44 100 SER A N 1
ATOM 777 C CA . SER A 1 100 ? 8.838 -11.873 -4.122 1.00 85.44 100 SER A CA 1
ATOM 778 C C . SER A 1 100 ? 8.306 -10.976 -3.015 1.00 85.44 100 SER A C 1
ATOM 780 O O . SER A 1 100 ? 8.651 -11.204 -1.864 1.00 85.44 100 SER A O 1
ATOM 782 N N . TRP A 1 101 ? 7.411 -10.037 -3.339 1.00 83.94 101 TRP A N 1
ATOM 783 C CA . TRP A 1 101 ? 6.758 -9.182 -2.342 1.00 83.94 101 TRP A CA 1
ATOM 784 C C . TRP A 1 101 ? 5.908 -9.981 -1.345 1.00 83.94 101 TRP A C 1
ATOM 786 O O . TRP A 1 101 ? 5.879 -9.653 -0.171 1.00 83.94 101 TRP A O 1
ATOM 796 N N . ALA A 1 102 ? 5.252 -11.056 -1.788 1.00 84.25 102 ALA A N 1
ATOM 797 C CA . ALA A 1 102 ? 4.450 -11.921 -0.919 1.00 84.25 102 ALA A CA 1
ATOM 798 C C . ALA A 1 102 ? 5.278 -12.854 -0.015 1.00 84.25 102 ALA A C 1
ATOM 800 O O . ALA A 1 102 ? 4.734 -13.448 0.912 1.00 84.25 102 ALA A O 1
ATOM 801 N N . ARG A 1 103 ? 6.563 -13.057 -0.330 1.00 82.06 103 ARG A N 1
ATOM 802 C CA . ARG A 1 103 ? 7.490 -13.874 0.471 1.00 82.06 103 ARG A CA 1
ATOM 803 C C . ARG A 1 103 ? 8.281 -13.050 1.486 1.00 82.06 103 ARG A C 1
ATOM 805 O O . ARG A 1 103 ? 8.931 -13.654 2.337 1.00 82.06 103 ARG A O 1
ATOM 812 N N . GLU A 1 104 ? 8.283 -11.729 1.325 1.00 72.12 104 GLU A N 1
ATOM 813 C CA . GLU A 1 104 ? 8.887 -10.764 2.251 1.00 72.12 104 GLU A CA 1
ATOM 814 C C . GLU A 1 104 ? 8.078 -10.658 3.550 1.00 72.12 104 GLU A C 1
ATOM 816 O O . GLU A 1 104 ? 8.724 -10.531 4.615 1.00 72.12 104 GLU A O 1
#

Radius of gyration: 14.51 Å; Cα contacts (8 Å, |Δi|>4): 167; chains: 1; bounding box: 40×27×45 Å

Sequence (104 aa):
MAVKRPTFKLVLLGEVGVGKTSLFVRLKDDTFLEDTKASIGVDFCETLVKVEGEEVRLCIWDTAGVERFRTMTQGYYRHADAALLVYSLADSASLRLLTSWARE

Secondary structure (DSSP, 8-state):
------EEEEEEES-TTSSHHHHHHHHHHS---SSPPPP-SEEEEEEEEEETTEEEEEEEEEE---GGGHHHHHHHHTT-SEEEE---TT-HHHHHHHHHHTT-

Solvent-accessible surface area (backbone atoms only — not comparable to full-atom values): 6307 Å² total; per-residue (Å²): 131,84,83,83,56,58,74,44,36,38,37,41,44,44,49,66,90,35,47,57,62,48,52,48,42,31,72,72,70,75,44,79,68,93,82,71,76,84,64,84,58,70,50,78,51,75,44,79,46,78,55,99,86,42,64,33,37,41,35,41,35,39,52,35,33,47,77,94,41,51,81,70,46,54,72,70,56,60,86,49,76,42,74,48,82,42,48,32,92,92,37,69,62,40,53,65,48,44,60,58,64,75,71,108